Protein AF-A0A9P4GW65-F1 (afdb_monomer)

InterPro domains:
  IPR001645 Folylpolyglutamate synthetase [PTHR11136] (1-145)
  IPR036565 Mur-like, catalytic domain superfamily [G3DSA:3.40.1190.10] (1-114)
  IPR036565 Mur-like, catalytic domain superfamily [SSF53623] (1-125)

Radius of gyration: 17.8 Å; Cα contacts (8 Å, |Δi|>4): 155; chains: 1; bounding box: 35×42×44 Å

Secondary structure (DSSP, 8-state):
---HHHH-SSHHHHHHHHGGG-BTTB-EEEE---HHHHHHHHHHHHHTT--EEEE---TTS-TT-GGG-SHHHHHHHHHHHHHHHHHHHHHS-TTPPP--HHHHHHHHHH---TTSSEEEEETTEEEEE----SHHHHHHHHHHH-

Foldseek 3Di:
DPPCVPQNDDLLSVLLVVLVPAAAPDEAEDADDPPSSVVSNQVSCVVRNYYYDHWDQDPLADPDAPCCPPVVSSRVLRRVLVNVQVVCVVPPDPPDDGQDSVNNHVCSVPDDDPQPQDWDDDPPDTDGGHPQDDPVSVVRSVVSVD

Mean predicted aligned error: 5.02 Å

pLDDT: mean 91.15, std 8.78, range [55.97, 98.19]

Organism: NCBI:txid210430

Sequence (146 aa):
MDHVKQLGPIIENIAWHKAGIFKEGARAFSSIQEDSAAEVLRARASEKRTSVQFVENDPSLPLNSSQLKPDVQRMNCSVALAAARHFLEKEAPEDDTPLSISDISQAIDRFSWPGRFQLIEEGSFSWFLDGAHNDMSIVKAAEWFI

Nearest PDB structures (foldseek):
  2gc6-assembly1_A  TM=7.564E-01  e=2.789E-05  Lacticaseibacillus casei
  1jbv-assembly1_A  TM=7.449E-01  e=3.151E-05  Lacticaseibacillus casei
  4u1t-assembly2_G  TM=7.521E-01  e=3.304E-01  Micromonospora echinospora
  4q31-assembly1_B  TM=7.526E-01  e=4.216E-01  Micromonospora echinospora
  4u1t-assembly2_F  TM=4.957E-01  e=3.732E-01  Micromonospora echinospora

Structure (mmCIF, N/CA/C/O backbone):
data_AF-A0A9P4GW65-F1
#
_entry.id   AF-A0A9P4GW65-F1
#
loop_
_atom_site.group_PDB
_atom_site.id
_atom_site.type_symbol
_atom_site.label_atom_id
_atom_site.label_alt_id
_atom_site.label_comp_id
_atom_site.label_asym_id
_atom_site.label_entity_id
_atom_site.label_seq_id
_atom_site.pdbx_PDB_ins_code
_atom_site.Cartn_x
_atom_site.Cartn_y
_atom_site.Cartn_z
_atom_site.occupancy
_atom_site.B_iso_or_equiv
_atom_site.auth_seq_id
_atom_site.auth_comp_id
_atom_site.auth_asym_id
_atom_site.auth_atom_id
_atom_site.pdbx_PDB_model_num
ATOM 1 N N . MET A 1 1 ? 3.519 14.007 -8.432 1.00 55.97 1 MET A N 1
ATOM 2 C CA . MET A 1 1 ? 2.251 14.295 -7.711 1.00 55.97 1 MET A CA 1
ATOM 3 C C . MET A 1 1 ? 1.101 13.977 -8.659 1.00 55.97 1 MET A C 1
ATOM 5 O O . MET A 1 1 ? 1.199 14.366 -9.814 1.00 55.97 1 MET A O 1
ATOM 9 N N . ASP A 1 2 ? 0.074 13.237 -8.239 1.00 56.97 2 ASP A N 1
ATOM 10 C CA . ASP A 1 2 ? -1.003 12.797 -9.144 1.00 56.97 2 ASP A CA 1
ATOM 11 C C . ASP A 1 2 ? -2.295 13.599 -8.927 1.00 56.97 2 ASP A C 1
ATOM 13 O O . ASP A 1 2 ? -2.592 14.005 -7.804 1.00 56.97 2 ASP A O 1
ATOM 17 N N . HIS A 1 3 ? -3.069 13.823 -9.988 1.00 60.75 3 HIS A N 1
ATOM 18 C CA . HIS A 1 3 ? -4.382 14.487 -9.945 1.00 60.75 3 HIS A CA 1
ATOM 19 C C . HIS A 1 3 ? -4.428 15.904 -9.327 1.00 60.75 3 HIS A C 1
ATOM 21 O O . HIS A 1 3 ? -5.442 16.299 -8.746 1.00 60.75 3 HIS A O 1
ATOM 27 N N . VAL A 1 4 ? -3.388 16.723 -9.527 1.00 61.06 4 VAL A N 1
ATOM 28 C CA . VAL A 1 4 ? -3.302 18.125 -9.044 1.00 61.06 4 VAL A CA 1
ATOM 29 C C . VAL A 1 4 ? -4.544 18.965 -9.388 1.00 61.06 4 VAL A C 1
ATOM 31 O O . VAL A 1 4 ? -5.010 19.764 -8.579 1.00 61.06 4 VAL A O 1
ATOM 34 N N . LYS A 1 5 ? -5.133 18.754 -10.574 1.00 58.81 5 LYS A N 1
ATOM 35 C CA . LYS A 1 5 ? -6.332 19.484 -11.030 1.00 58.81 5 LYS A CA 1
ATOM 36 C C . LYS A 1 5 ? -7.608 19.152 -10.241 1.00 58.81 5 LYS A C 1
ATOM 38 O O . LYS A 1 5 ? -8.545 19.938 -10.286 1.00 58.81 5 LYS A O 1
ATOM 43 N N . GLN A 1 6 ? -7.665 18.002 -9.569 1.00 58.84 6 GLN A N 1
ATOM 44 C CA . GLN A 1 6 ? -8.853 17.520 -8.850 1.00 58.84 6 GLN A CA 1
ATOM 45 C C . GLN A 1 6 ? -8.670 17.528 -7.329 1.00 58.84 6 GLN A C 1
ATOM 47 O O . GLN A 1 6 ? -9.642 17.717 -6.607 1.00 58.84 6 GLN A O 1
ATOM 52 N N . LEU A 1 7 ? -7.441 17.317 -6.851 1.00 62.16 7 LEU A N 1
ATOM 53 C CA . LEU A 1 7 ? -7.132 17.130 -5.431 1.00 62.16 7 LEU A CA 1
ATOM 54 C C . LEU A 1 7 ? -6.362 18.306 -4.814 1.00 62.16 7 LEU A C 1
ATOM 56 O O . LEU A 1 7 ? -6.092 18.292 -3.619 1.00 62.16 7 LEU A O 1
ATOM 60 N N . GLY A 1 8 ? -6.034 19.325 -5.611 1.00 61.91 8 GLY A N 1
ATOM 61 C CA . GLY A 1 8 ? -5.285 20.501 -5.181 1.00 61.91 8 GLY A CA 1
ATOM 62 C C . GLY A 1 8 ? -3.762 20.344 -5.315 1.00 61.91 8 GLY A C 1
ATOM 63 O O . GLY A 1 8 ? -3.261 19.250 -5.569 1.00 61.91 8 GLY A O 1
ATOM 64 N N . PRO A 1 9 ? -3.012 21.453 -5.179 1.00 72.69 9 PRO A N 1
ATOM 65 C CA . PRO A 1 9 ? -1.586 21.500 -5.509 1.00 72.69 9 PRO A CA 1
ATOM 66 C C . PRO A 1 9 ? -0.644 21.070 -4.382 1.00 72.69 9 PRO A C 1
ATOM 68 O O . PRO A 1 9 ? 0.556 20.982 -4.618 1.00 72.69 9 PRO A O 1
ATOM 71 N N . ILE A 1 10 ? -1.157 20.843 -3.172 1.00 82.25 10 ILE A N 1
ATOM 72 C CA . ILE A 1 10 ? -0.349 20.520 -1.991 1.00 82.25 10 ILE A CA 1
ATOM 73 C C . ILE A 1 10 ? -0.793 19.188 -1.386 1.00 82.25 10 ILE A C 1
ATOM 75 O O . ILE A 1 10 ? -1.958 18.791 -1.513 1.00 82.25 10 ILE A O 1
ATOM 79 N N . ILE A 1 11 ? 0.147 18.483 -0.756 1.00 83.31 11 ILE A N 1
ATOM 80 C CA . ILE A 1 11 ? -0.045 17.115 -0.262 1.00 83.31 11 ILE A CA 1
ATOM 81 C C . ILE A 1 11 ? -1.164 17.031 0.786 1.00 83.31 11 ILE A C 1
ATOM 83 O O . ILE A 1 11 ? -1.899 16.047 0.837 1.00 83.31 11 ILE A O 1
ATOM 87 N N . GLU A 1 12 ? -1.371 18.105 1.541 1.00 88.50 12 GLU A N 1
ATOM 88 C CA . GLU A 1 12 ? -2.413 18.266 2.548 1.00 88.50 12 GLU A CA 1
ATOM 89 C C . GLU A 1 12 ? -3.810 18.200 1.924 1.00 88.50 12 GLU A C 1
ATOM 91 O O . GLU A 1 12 ? -4.687 17.508 2.443 1.00 88.50 12 GLU A O 1
ATOM 96 N N . ASN A 1 13 ? -4.019 18.851 0.774 1.00 86.94 13 ASN A N 1
ATOM 97 C CA . ASN A 1 13 ? -5.309 18.816 0.078 1.00 86.94 13 ASN A CA 1
ATOM 98 C C . ASN A 1 13 ? -5.599 17.404 -0.446 1.00 86.94 13 ASN A C 1
ATOM 100 O O . ASN A 1 13 ? -6.705 16.880 -0.283 1.00 86.94 13 ASN A O 1
ATOM 104 N N . ILE A 1 14 ? -4.577 16.750 -1.006 1.00 86.62 14 ILE A N 1
ATOM 105 C CA . ILE A 1 14 ? -4.667 15.370 -1.489 1.00 86.62 14 ILE A CA 1
ATOM 106 C C . ILE A 1 14 ? -5.019 14.428 -0.332 1.00 86.62 14 ILE A C 1
ATOM 108 O O . ILE A 1 14 ? -5.948 13.623 -0.454 1.00 86.62 14 ILE A O 1
ATOM 112 N N . ALA A 1 15 ? -4.317 14.544 0.798 1.00 91.69 15 ALA A N 1
ATOM 113 C CA . ALA A 1 15 ? -4.567 13.756 1.999 1.00 91.69 15 ALA A CA 1
ATOM 114 C C . ALA A 1 15 ? -5.988 13.986 2.534 1.00 91.69 15 ALA A C 1
ATOM 116 O O . ALA A 1 15 ? -6.695 13.024 2.835 1.00 91.69 15 ALA A O 1
ATOM 117 N N . TRP A 1 16 ? -6.450 15.239 2.574 1.00 93.75 16 TRP A N 1
ATOM 118 C CA . TRP A 1 16 ? -7.787 15.595 3.052 1.00 93.75 16 TRP A CA 1
ATOM 119 C C . TRP A 1 16 ? -8.899 14.966 2.204 1.00 93.75 16 TRP A C 1
ATOM 121 O O . TRP A 1 16 ? -9.869 14.423 2.752 1.00 93.75 16 TRP A O 1
ATOM 131 N N . HIS A 1 17 ? -8.749 15.007 0.874 1.00 92.31 17 HIS A N 1
ATOM 132 C CA . HIS A 1 17 ? -9.695 14.399 -0.061 1.00 92.31 17 HIS A CA 1
ATOM 133 C C . HIS A 1 17 ? -9.692 12.871 0.047 1.00 92.31 17 HIS A C 1
ATOM 135 O O . HIS A 1 17 ? -10.763 12.268 0.129 1.00 92.31 17 HIS A O 1
ATOM 141 N N . LYS A 1 18 ? -8.512 12.238 0.110 1.00 92.56 18 LYS A N 1
ATOM 142 C CA . LYS A 1 18 ? -8.391 10.777 0.263 1.00 92.56 18 LYS A CA 1
ATOM 143 C C . LYS A 1 18 ? -8.964 10.290 1.595 1.00 92.56 18 LYS A C 1
ATOM 145 O O . LYS A 1 18 ? -9.679 9.293 1.615 1.00 92.56 18 LYS A O 1
ATOM 150 N N . ALA A 1 19 ? -8.756 11.036 2.680 1.00 95.31 19 ALA A N 1
ATOM 151 C CA . ALA A 1 19 ? -9.355 10.756 3.985 1.00 95.31 19 ALA A CA 1
ATOM 152 C C . ALA A 1 19 ? -10.888 10.893 4.007 1.00 95.31 19 ALA A C 1
ATOM 154 O O . ALA A 1 19 ? -11.526 10.522 4.989 1.00 95.31 19 ALA A O 1
ATOM 155 N N . GLY A 1 20 ? -11.514 11.390 2.933 1.00 93.75 20 GLY A N 1
ATOM 156 C CA . GLY A 1 20 ? -12.970 11.440 2.800 1.00 93.75 20 GLY A CA 1
ATOM 157 C C . GLY A 1 20 ? -13.653 10.067 2.870 1.00 93.75 20 GLY A C 1
ATOM 158 O O . GLY A 1 20 ? -14.845 9.999 3.169 1.00 93.75 20 GLY A O 1
ATOM 159 N N . ILE A 1 21 ? -12.912 8.974 2.644 1.00 96.38 21 ILE A N 1
ATOM 160 C CA . ILE A 1 21 ? -13.435 7.608 2.789 1.00 96.38 21 ILE A CA 1
ATOM 161 C C . ILE A 1 21 ? -13.536 7.150 4.249 1.00 96.38 21 ILE A C 1
ATOM 163 O O . ILE A 1 21 ? -14.166 6.127 4.495 1.00 96.38 21 ILE A O 1
ATOM 167 N N . PHE A 1 22 ? -12.947 7.870 5.211 1.00 97.50 22 PHE A N 1
ATOM 168 C CA . PHE A 1 22 ? -12.991 7.488 6.624 1.00 97.50 22 PHE A CA 1
ATOM 169 C C . PHE A 1 22 ? -14.434 7.487 7.142 1.00 97.50 22 PHE A C 1
ATOM 171 O O . PHE A 1 22 ? -15.206 8.415 6.875 1.00 97.50 22 PHE A O 1
ATOM 178 N N . LYS A 1 23 ? -14.797 6.435 7.883 1.00 95.62 23 LYS A N 1
ATOM 179 C CA . LYS A 1 23 ? -16.145 6.220 8.421 1.00 95.62 23 LYS A CA 1
ATOM 180 C C . LYS A 1 23 ? -16.099 6.009 9.928 1.00 95.62 23 LYS A C 1
ATOM 182 O O . LYS A 1 23 ? -15.163 5.403 10.446 1.00 95.62 23 LYS A O 1
ATOM 187 N N . GLU A 1 24 ? -17.139 6.487 10.600 1.00 95.94 24 GLU A N 1
ATOM 188 C CA . GLU A 1 24 ? -17.357 6.242 12.026 1.00 95.94 24 GLU A CA 1
ATOM 189 C C . GLU A 1 24 ? -17.407 4.732 12.294 1.00 95.94 24 GLU A C 1
ATOM 191 O O . GLU A 1 24 ? -18.016 3.976 11.535 1.00 95.94 24 GLU A O 1
ATOM 196 N N . GLY A 1 25 ? -16.709 4.287 13.341 1.00 88.25 25 GLY A N 1
ATOM 197 C CA . GLY A 1 25 ? -16.641 2.872 13.725 1.00 88.25 25 GLY A CA 1
ATOM 198 C C . GLY A 1 25 ? -15.791 1.966 12.820 1.00 88.25 25 GLY A C 1
ATOM 199 O O . GLY A 1 25 ? -15.715 0.768 13.086 1.00 88.25 25 GLY A O 1
ATOM 200 N N . ALA A 1 26 ? -15.133 2.497 11.781 1.00 93.50 26 ALA A N 1
ATOM 201 C CA . ALA A 1 26 ? -14.253 1.730 10.897 1.00 93.50 26 ALA A CA 1
ATOM 202 C C . ALA A 1 26 ? -12.819 2.268 10.943 1.00 93.50 26 ALA A C 1
ATOM 204 O O . ALA A 1 26 ? -12.560 3.387 10.491 1.00 93.50 26 ALA A O 1
ATOM 205 N N . ARG A 1 27 ? -11.882 1.471 11.472 1.00 95.81 27 ARG A N 1
ATOM 206 C CA . ARG A 1 27 ? -10.460 1.835 11.553 1.00 95.81 27 ARG A CA 1
ATOM 207 C C . ARG A 1 27 ? -9.866 2.015 10.154 1.00 95.81 27 ARG A C 1
ATOM 209 O 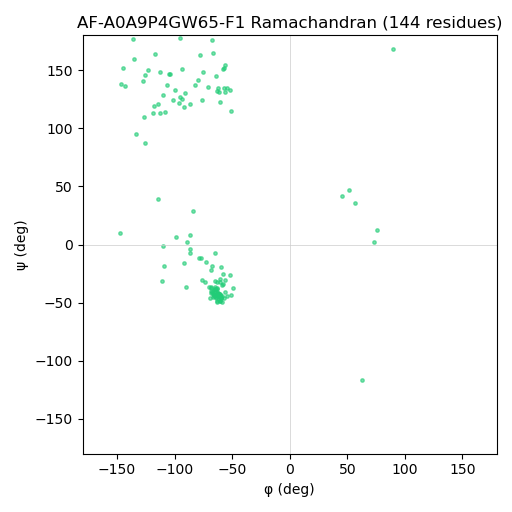O . ARG A 1 27 ? -10.038 1.165 9.284 1.00 95.81 27 ARG A O 1
ATOM 216 N N . ALA A 1 28 ? -9.143 3.113 9.957 1.00 97.69 28 ALA A N 1
ATOM 217 C CA . ALA A 1 28 ? -8.395 3.386 8.737 1.00 97.69 28 ALA A CA 1
ATOM 218 C C . ALA A 1 28 ? -6.937 2.918 8.855 1.00 97.69 28 ALA A C 1
ATOM 220 O O . ALA A 1 28 ? -6.348 2.957 9.937 1.00 97.69 28 ALA A O 1
ATOM 221 N N . PHE A 1 29 ? -6.341 2.548 7.722 1.00 98.12 29 PHE A N 1
ATOM 222 C CA . PHE A 1 29 ? -4.941 2.140 7.612 1.00 98.12 29 PHE A CA 1
ATOM 223 C C . PHE A 1 29 ? -4.252 2.947 6.515 1.00 98.12 29 PHE A C 1
ATOM 225 O O . PHE A 1 29 ? -4.843 3.218 5.470 1.00 98.12 29 PHE A O 1
ATOM 232 N N . SER A 1 30 ? -3.005 3.333 6.756 1.00 97.75 30 SER A N 1
ATOM 233 C CA . SER A 1 30 ? -2.157 4.046 5.801 1.00 97.75 30 SER A CA 1
ATOM 234 C C . SER A 1 30 ? -0.715 3.588 5.971 1.00 97.75 30 SER A C 1
ATOM 236 O O . SER A 1 30 ? -0.315 3.252 7.081 1.00 97.75 30 SER A O 1
ATOM 238 N N . SER A 1 31 ? 0.096 3.632 4.915 1.00 96.19 31 SER A N 1
ATOM 239 C CA . SER A 1 31 ? 1.554 3.617 5.081 1.00 96.19 31 SER A CA 1
ATOM 240 C C . SER A 1 31 ? 2.022 4.908 5.761 1.00 96.19 31 SER A C 1
ATOM 242 O O . SER A 1 31 ? 1.267 5.890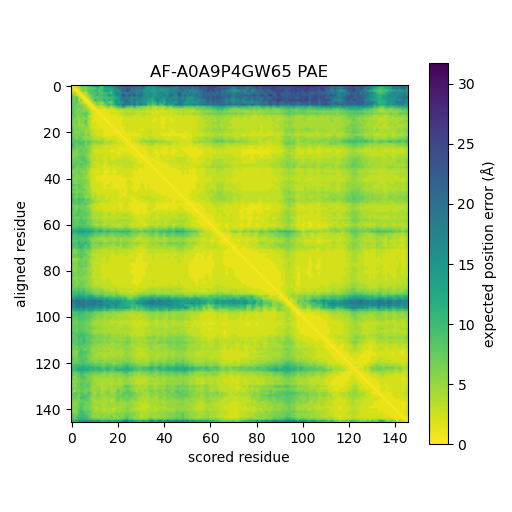 5.809 1.00 96.19 31 SER A O 1
ATOM 244 N N . ILE A 1 32 ? 3.262 4.926 6.258 1.00 95.12 32 ILE A N 1
ATOM 245 C CA . ILE A 1 32 ? 3.908 6.147 6.765 1.00 95.12 32 ILE A CA 1
ATOM 246 C C . ILE A 1 32 ? 3.819 7.255 5.703 1.00 95.12 32 ILE A C 1
ATOM 248 O O . ILE A 1 32 ? 4.081 7.020 4.523 1.00 95.12 32 ILE A O 1
ATOM 252 N N . GLN A 1 33 ? 3.410 8.446 6.136 1.00 93.38 33 GLN A N 1
ATOM 253 C CA . GLN A 1 33 ? 3.293 9.644 5.306 1.00 93.38 33 GLN A CA 1
ATOM 254 C C . GLN A 1 33 ? 4.253 10.720 5.815 1.00 93.38 33 GLN A C 1
ATOM 256 O O . GLN A 1 33 ? 4.707 10.653 6.956 1.00 93.38 33 GLN A O 1
ATOM 261 N N . GLU A 1 34 ? 4.502 11.734 4.991 1.00 92.69 34 GLU A N 1
ATOM 262 C CA . GLU A 1 34 ? 5.114 12.984 5.449 1.00 92.69 34 GLU A CA 1
ATOM 263 C C . GLU A 1 34 ? 4.264 13.633 6.552 1.00 92.69 34 GLU A C 1
ATOM 265 O O . GLU A 1 34 ? 3.039 13.465 6.580 1.00 92.69 34 GLU A O 1
ATOM 270 N N . ASP A 1 35 ? 4.907 14.388 7.447 1.00 94.31 35 ASP A N 1
ATOM 271 C CA . ASP A 1 35 ? 4.273 14.914 8.661 1.00 94.31 35 ASP A CA 1
ATOM 272 C C . ASP A 1 35 ? 2.996 15.708 8.368 1.00 94.31 35 ASP A C 1
ATOM 274 O O . ASP A 1 35 ? 1.965 15.463 8.998 1.00 94.31 35 ASP A O 1
ATOM 278 N N . SER A 1 36 ? 3.012 16.579 7.354 1.00 93.69 36 SER A N 1
ATOM 279 C CA . SER A 1 36 ? 1.846 17.405 7.026 1.00 93.69 36 SER A CA 1
ATOM 280 C C . SER A 1 36 ? 0.654 16.578 6.531 1.00 93.69 36 SER A C 1
ATOM 282 O O . SER A 1 36 ? -0.488 16.805 6.938 1.00 93.69 36 SER A O 1
ATOM 284 N N . ALA A 1 37 ? 0.896 15.546 5.721 1.00 94.62 37 ALA A N 1
ATOM 285 C CA . ALA A 1 37 ? -0.140 14.611 5.300 1.00 94.62 37 ALA A CA 1
ATOM 286 C C . ALA A 1 37 ? -0.634 13.752 6.476 1.00 94.62 37 ALA A C 1
ATOM 288 O O . ALA A 1 37 ? -1.841 13.551 6.633 1.00 94.62 37 ALA A O 1
ATOM 289 N N . ALA A 1 38 ? 0.274 13.272 7.329 1.00 96.81 38 ALA A N 1
ATOM 290 C CA . ALA A 1 38 ? -0.063 12.467 8.498 1.00 96.81 38 ALA A CA 1
ATOM 291 C C . ALA A 1 38 ? -0.940 13.241 9.496 1.00 96.81 38 ALA A C 1
ATOM 293 O O . ALA A 1 38 ? -1.913 12.691 10.015 1.00 96.81 38 ALA A O 1
ATOM 294 N N . GLU A 1 39 ? -0.640 14.518 9.742 1.00 97.12 39 GLU A N 1
ATOM 295 C CA . GLU A 1 39 ? -1.459 15.412 10.567 1.00 97.12 39 GLU A CA 1
ATOM 296 C C . GLU A 1 39 ? -2.875 15.567 10.011 1.00 97.12 39 GLU A C 1
ATOM 298 O O . GLU A 1 39 ? -3.847 15.407 10.756 1.00 97.12 39 GLU A O 1
ATOM 303 N N . VAL A 1 40 ? -3.010 15.776 8.698 1.00 97.38 40 VAL A N 1
ATOM 304 C CA . VAL A 1 40 ? -4.320 15.842 8.038 1.00 97.38 40 VAL A CA 1
ATOM 305 C C . VAL A 1 40 ? -5.094 14.537 8.218 1.00 97.38 40 VAL A C 1
ATOM 307 O O . VAL A 1 40 ? -6.268 14.570 8.592 1.00 97.38 40 VAL A O 1
ATOM 310 N N . LEU A 1 41 ? -4.462 13.378 8.009 1.00 97.94 41 LEU A N 1
ATOM 311 C CA . LEU A 1 41 ? -5.121 12.082 8.201 1.00 97.94 41 LEU A CA 1
ATOM 312 C C . LEU A 1 41 ? -5.578 11.886 9.656 1.00 97.94 41 LEU A C 1
ATOM 314 O O . LEU A 1 41 ? -6.706 11.445 9.884 1.00 97.94 41 LEU A O 1
ATOM 318 N N . ARG A 1 42 ? -4.756 12.255 10.649 1.00 98.00 42 ARG A N 1
ATOM 319 C CA . ARG A 1 42 ? -5.127 12.175 12.075 1.00 98.00 42 ARG A CA 1
ATOM 320 C C . ARG A 1 42 ? -6.297 13.097 12.412 1.00 98.00 42 ARG A C 1
ATOM 322 O O . ARG A 1 42 ? -7.249 12.660 13.061 1.00 98.00 42 ARG A O 1
ATOM 329 N N . ALA A 1 43 ? -6.264 14.342 11.939 1.00 97.62 43 ALA A N 1
ATOM 330 C CA . ALA A 1 43 ? -7.346 15.300 12.143 1.00 97.62 43 ALA A CA 1
ATOM 331 C C . ALA A 1 43 ? -8.663 14.794 11.534 1.00 97.62 43 ALA A C 1
ATOM 333 O O . ALA A 1 43 ? -9.713 14.853 12.174 1.00 97.62 43 ALA A O 1
ATOM 334 N N . ARG A 1 44 ? -8.603 14.215 10.328 1.00 97.00 44 ARG A N 1
ATOM 335 C CA . ARG A 1 44 ? -9.775 13.650 9.643 1.00 97.00 44 ARG A CA 1
ATOM 336 C C . ARG A 1 44 ? -10.312 12.401 10.326 1.00 97.00 44 ARG A C 1
ATOM 338 O O . ARG A 1 44 ? -11.526 12.247 10.412 1.00 97.00 44 ARG A O 1
ATOM 345 N N . ALA A 1 45 ? -9.443 11.539 10.849 1.00 97.44 45 ALA A N 1
ATOM 346 C CA . ALA A 1 45 ? -9.867 10.394 11.648 1.00 97.44 45 ALA A CA 1
ATOM 347 C C . ALA A 1 45 ? -10.643 10.854 12.895 1.00 97.44 45 ALA A C 1
ATOM 349 O O . ALA A 1 45 ? -11.751 10.375 13.132 1.00 97.44 45 ALA A O 1
ATOM 350 N N . SER A 1 46 ? -10.126 11.862 13.609 1.00 96.69 46 SER A N 1
ATOM 351 C CA . SER A 1 46 ? -10.796 12.465 14.770 1.00 96.69 46 SER A CA 1
ATOM 352 C C . SER A 1 46 ? -12.160 13.073 14.413 1.00 96.69 46 SER A C 1
ATOM 354 O O . SER A 1 46 ? -13.166 12.748 15.042 1.00 96.69 46 SER A O 1
ATOM 356 N N . GLU A 1 47 ? -12.234 13.874 13.340 1.00 96.69 47 GLU A N 1
ATOM 357 C CA . GLU A 1 47 ? -13.492 14.455 12.838 1.00 96.69 47 GLU A CA 1
ATOM 358 C C . GLU A 1 47 ? -14.542 13.376 12.527 1.00 96.69 47 GLU A C 1
ATOM 360 O O . GLU A 1 47 ? -15.724 13.540 12.828 1.00 96.69 47 GLU A O 1
ATOM 365 N N . LYS A 1 48 ? -14.113 12.254 11.937 1.00 96.19 48 LYS A N 1
ATOM 366 C CA . LYS A 1 48 ? -14.978 11.123 11.576 1.00 96.19 48 LYS A CA 1
ATOM 367 C C . LYS A 1 48 ? -15.181 10.116 12.709 1.00 96.19 48 LYS A C 1
ATOM 369 O O . LYS A 1 48 ? -15.777 9.072 12.456 1.00 96.19 48 LYS A O 1
ATOM 374 N N . ARG A 1 49 ? -14.718 10.413 13.931 1.00 96.69 49 ARG A N 1
ATOM 375 C CA . ARG A 1 49 ? -14.812 9.529 15.109 1.00 96.69 49 ARG A CA 1
ATOM 376 C C . ARG A 1 49 ? -14.290 8.121 14.820 1.00 96.69 49 ARG A C 1
ATOM 378 O O . ARG A 1 49 ? -14.920 7.111 15.127 1.00 96.69 49 ARG A O 1
ATOM 385 N N . THR A 1 50 ? -13.127 8.072 14.189 1.00 96.44 50 THR A N 1
ATOM 386 C CA . THR A 1 50 ? -12.383 6.844 13.934 1.00 96.44 50 THR A CA 1
ATOM 387 C C . THR A 1 50 ? -10.902 7.048 14.240 1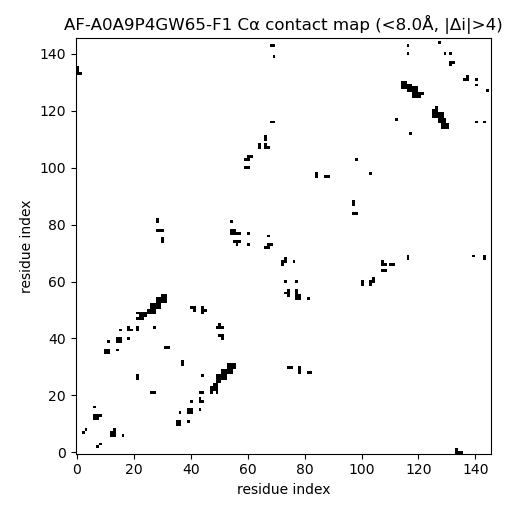.00 96.44 50 THR A C 1
ATOM 389 O O . THR A 1 50 ? -10.461 8.138 14.603 1.00 96.44 50 THR A O 1
ATOM 392 N N . SER A 1 51 ? -10.115 5.988 14.110 1.00 96.19 51 SER A N 1
ATOM 393 C CA . SER A 1 51 ? -8.664 6.022 14.225 1.00 96.19 51 SER A CA 1
ATOM 394 C C . SER A 1 51 ? -8.015 5.719 12.881 1.00 96.19 51 SER A C 1
ATOM 396 O O . SER A 1 51 ? -8.524 4.914 12.102 1.00 96.19 51 SER A O 1
ATOM 398 N N . VAL A 1 52 ? -6.846 6.309 12.648 1.00 98.00 52 VAL A N 1
ATOM 399 C CA . VAL A 1 52 ? -5.945 5.918 11.563 1.00 98.00 52 VAL A CA 1
ATOM 400 C C . VAL A 1 52 ? -4.709 5.259 12.163 1.00 98.00 52 VAL A C 1
ATOM 402 O O . VAL A 1 52 ? -4.091 5.807 13.075 1.00 98.00 52 VAL A O 1
ATOM 405 N N . GLN A 1 53 ? -4.368 4.074 11.669 1.00 98.00 53 GLN A N 1
ATOM 406 C CA . GLN A 1 53 ? -3.130 3.382 11.993 1.00 98.00 53 GLN A CA 1
ATOM 407 C C . GLN A 1 53 ? -2.136 3.574 10.848 1.00 98.00 53 GLN A C 1
ATOM 409 O O . GLN A 1 53 ? -2.429 3.237 9.699 1.00 98.00 53 GLN A O 1
ATOM 414 N N . PHE A 1 54 ? -0.960 4.103 11.176 1.00 98.19 54 PHE A N 1
ATOM 415 C CA . PHE A 1 54 ? 0.170 4.150 10.256 1.00 98.19 54 PHE A CA 1
ATOM 416 C C . PHE A 1 54 ? 0.940 2.838 10.365 1.00 98.19 54 PHE A C 1
ATOM 418 O O . PHE A 1 54 ? 1.353 2.446 11.454 1.00 98.19 54 PHE A O 1
ATOM 425 N N . VAL A 1 55 ? 1.050 2.137 9.246 1.00 98.00 55 VAL A N 1
ATOM 426 C CA . VAL A 1 55 ? 1.593 0.785 9.150 1.00 98.00 55 VAL A CA 1
ATOM 427 C C . VAL A 1 55 ? 3.040 0.861 8.675 1.00 98.00 55 VAL A C 1
ATOM 429 O O . VAL A 1 55 ? 3.351 1.578 7.720 1.00 98.00 55 VAL A O 1
ATOM 432 N N . GLU A 1 56 ? 3.908 0.118 9.355 1.00 96.75 56 GLU A N 1
ATOM 433 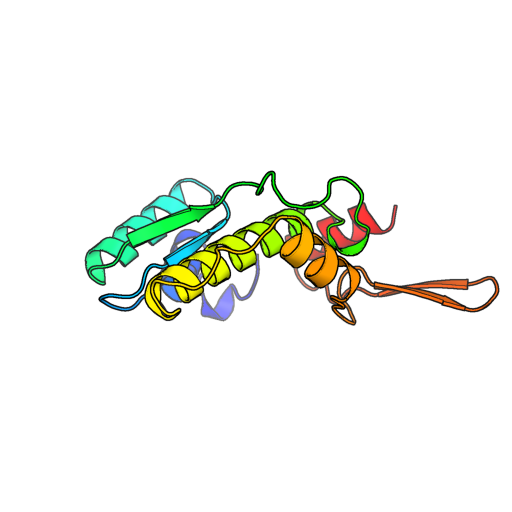C CA . GLU A 1 56 ? 5.297 -0.106 8.956 1.00 96.75 56 GLU A CA 1
ATOM 434 C C . GLU A 1 56 ? 5.435 -1.413 8.165 1.00 96.75 56 GLU A C 1
ATOM 436 O O . GLU A 1 56 ? 4.466 -2.152 7.984 1.00 96.75 56 GLU A O 1
ATOM 441 N N . ASN A 1 57 ? 6.647 -1.721 7.701 1.00 95.69 57 ASN A N 1
ATOM 442 C CA . ASN A 1 57 ? 6.914 -2.998 7.047 1.00 95.69 57 ASN A CA 1
ATOM 443 C C . ASN A 1 57 ? 6.628 -4.163 7.997 1.00 95.69 57 ASN A C 1
ATOM 445 O O . ASN A 1 57 ? 7.230 -4.272 9.066 1.00 95.69 57 ASN A O 1
ATOM 449 N N . ASP A 1 58 ? 5.736 -5.055 7.577 1.00 96.00 58 ASP A N 1
ATOM 450 C CA . ASP A 1 58 ? 5.344 -6.190 8.396 1.00 96.00 58 ASP A CA 1
ATOM 451 C C . ASP A 1 58 ? 6.440 -7.279 8.382 1.00 96.00 58 ASP A C 1
ATOM 453 O O . ASP A 1 58 ? 6.826 -7.756 7.306 1.00 96.00 58 ASP A O 1
ATOM 457 N N . PRO A 1 59 ? 6.952 -7.700 9.556 1.00 94.50 59 PRO A N 1
ATOM 458 C CA . PRO A 1 59 ? 8.058 -8.650 9.649 1.00 94.50 59 PRO A CA 1
ATOM 459 C C . PRO A 1 59 ? 7.666 -10.089 9.287 1.00 94.50 59 PRO A C 1
ATOM 461 O O . PRO A 1 59 ? 8.545 -10.918 9.066 1.00 94.50 59 PRO A O 1
ATOM 464 N N . SER A 1 60 ? 6.369 -10.407 9.228 1.00 95.12 60 SER A N 1
ATOM 465 C CA . SER A 1 60 ? 5.884 -11.729 8.812 1.00 95.12 60 SER A CA 1
ATOM 466 C C . SER A 1 60 ? 5.906 -11.927 7.294 1.00 95.12 60 SER A C 1
ATOM 468 O O . SER A 1 60 ? 5.756 -13.054 6.823 1.00 95.12 60 SER A O 1
ATOM 470 N N . LEU A 1 61 ? 6.121 -10.857 6.519 1.00 95.50 61 LEU A N 1
ATOM 471 C CA . LEU A 1 61 ? 6.244 -10.948 5.070 1.00 95.50 61 LEU A CA 1
ATOM 472 C C . LEU A 1 61 ? 7.564 -11.631 4.670 1.00 95.50 61 LEU A C 1
ATOM 474 O O . LEU A 1 61 ? 8.629 -11.238 5.158 1.00 95.50 61 LEU A O 1
ATOM 478 N N . PRO A 1 62 ? 7.547 -12.573 3.708 1.00 93.81 62 PRO A N 1
ATOM 479 C CA . PRO A 1 62 ? 8.742 -13.266 3.247 1.00 93.81 62 PRO A CA 1
ATOM 480 C C . PRO A 1 62 ? 9.803 -12.271 2.764 1.00 93.81 62 PRO A C 1
ATOM 482 O O . PRO A 1 62 ? 9.528 -11.356 1.985 1.00 93.81 62 PRO A O 1
ATOM 485 N N . LEU A 1 63 ? 11.044 -12.438 3.224 1.00 88.81 63 LEU A N 1
ATOM 486 C CA . LEU A 1 63 ? 12.142 -11.515 2.905 1.00 88.81 63 LEU A CA 1
ATOM 487 C C . LEU A 1 63 ? 12.492 -11.522 1.408 1.00 88.81 63 LEU A C 1
ATOM 489 O O . LEU A 1 63 ? 12.738 -10.469 0.826 1.00 88.81 63 LEU A O 1
ATOM 493 N N . ASN A 1 64 ? 12.445 -12.698 0.777 1.00 86.75 64 ASN A N 1
ATOM 494 C CA . ASN A 1 64 ? 12.966 -12.932 -0.573 1.00 86.75 64 ASN A CA 1
ATOM 495 C C . ASN A 1 64 ? 11.876 -13.277 -1.603 1.00 86.75 64 ASN A C 1
ATOM 497 O O . ASN A 1 64 ? 12.094 -14.127 -2.460 1.00 86.75 64 ASN A O 1
ATOM 501 N N . SER A 1 65 ? 10.708 -12.634 -1.536 1.00 88.94 65 SER A N 1
ATOM 502 C CA . SER A 1 65 ? 9.669 -12.796 -2.563 1.00 88.94 65 SER A CA 1
ATOM 503 C C . SER A 1 65 ? 9.818 -11.751 -3.672 1.00 88.94 65 SER A C 1
ATOM 505 O O . SER A 1 65 ? 9.920 -10.556 -3.387 1.00 88.94 65 SER A O 1
ATOM 507 N N . SER A 1 66 ? 9.803 -12.188 -4.935 1.00 87.88 66 SER A N 1
ATOM 508 C CA . SER A 1 66 ? 9.765 -11.294 -6.103 1.00 87.88 66 SER A CA 1
ATOM 509 C C . SER A 1 66 ? 8.486 -10.455 -6.143 1.00 87.88 66 SER A C 1
ATOM 511 O O . SER A 1 66 ? 8.547 -9.295 -6.534 1.00 87.88 66 SER A O 1
ATOM 513 N N . GLN A 1 67 ? 7.367 -10.989 -5.643 1.00 89.94 67 GLN A N 1
ATOM 514 C CA . GLN A 1 67 ? 6.072 -10.297 -5.606 1.00 89.94 67 GLN A CA 1
ATOM 515 C C . GLN A 1 67 ? 6.046 -9.102 -4.649 1.00 89.94 67 GLN A C 1
ATOM 517 O O . GLN A 1 67 ? 5.176 -8.240 -4.746 1.00 89.94 67 GLN A O 1
ATOM 522 N N . LEU A 1 68 ? 7.001 -9.042 -3.718 1.00 92.00 68 LEU A N 1
ATOM 523 C CA . LEU A 1 68 ? 7.157 -7.941 -2.770 1.00 92.00 68 LEU A CA 1
ATOM 524 C C . LEU A 1 68 ? 8.235 -6.939 -3.192 1.00 92.00 68 LEU A C 1
ATOM 526 O O . LEU A 1 68 ? 8.562 -6.045 -2.410 1.00 92.00 68 LEU A O 1
ATOM 530 N N . LYS A 1 69 ? 8.796 -7.090 -4.396 1.00 89.56 69 LYS A N 1
ATOM 531 C CA . LYS A 1 69 ? 9.751 -6.148 -4.975 1.00 89.56 69 LYS A CA 1
ATOM 532 C C . LYS A 1 69 ? 9.074 -5.287 -6.045 1.00 89.56 69 LYS A C 1
ATOM 534 O O . LYS A 1 69 ? 8.202 -5.783 -6.756 1.00 89.56 69 LYS A O 1
ATOM 539 N N . PRO A 1 70 ? 9.496 -4.021 -6.201 1.00 90.31 70 PRO A N 1
ATOM 540 C CA . PRO A 1 70 ? 10.387 -3.254 -5.314 1.00 90.31 70 PRO A CA 1
ATOM 541 C C . PRO A 1 70 ? 9.738 -2.948 -3.947 1.00 90.31 70 PRO A C 1
ATOM 543 O O . PRO A 1 70 ? 8.566 -3.250 -3.746 1.00 90.31 70 PRO A O 1
ATOM 546 N N . ASP A 1 71 ? 10.470 -2.326 -3.013 1.00 89.94 71 ASP A N 1
ATOM 547 C CA . ASP A 1 71 ? 10.047 -2.114 -1.608 1.00 89.94 71 ASP A CA 1
ATOM 548 C C . ASP A 1 71 ? 8.666 -1.458 -1.433 1.00 89.94 71 ASP A C 1
ATOM 550 O O . ASP A 1 71 ? 7.980 -1.689 -0.434 1.00 89.94 71 ASP A O 1
ATOM 554 N N . VAL A 1 72 ? 8.206 -0.681 -2.417 1.00 91.12 72 VAL A N 1
ATOM 555 C CA . VAL A 1 72 ? 6.840 -0.136 -2.414 1.00 91.12 72 VAL A CA 1
ATOM 556 C C . VAL A 1 72 ? 5.768 -1.234 -2.412 1.00 91.12 72 VAL A C 1
ATOM 558 O O . VAL A 1 72 ? 4.734 -1.054 -1.774 1.00 91.12 72 VAL A O 1
ATOM 561 N N . GLN A 1 73 ? 6.011 -2.392 -3.037 1.00 93.25 73 GLN A N 1
ATOM 562 C CA . GLN A 1 73 ? 5.100 -3.541 -2.985 1.00 93.25 73 GLN A CA 1
ATOM 563 C C . GLN A 1 73 ? 5.083 -4.198 -1.605 1.00 93.25 73 GLN A C 1
ATOM 565 O O . GLN A 1 73 ? 4.014 -4.578 -1.128 1.00 93.25 73 GLN A O 1
ATOM 570 N N . ARG A 1 74 ? 6.226 -4.263 -0.910 1.00 94.81 74 ARG A N 1
ATOM 571 C CA . ARG A 1 74 ? 6.274 -4.716 0.489 1.00 94.81 74 ARG A CA 1
ATOM 572 C C . ARG A 1 74 ? 5.444 -3.813 1.399 1.00 94.81 74 ARG A C 1
ATOM 574 O O . ARG A 1 74 ? 4.670 -4.319 2.212 1.00 94.81 74 ARG A O 1
ATOM 581 N N . MET A 1 75 ? 5.558 -2.496 1.240 1.00 96.00 75 MET A N 1
ATOM 582 C CA . MET A 1 75 ? 4.753 -1.546 2.011 1.00 96.00 75 MET A CA 1
ATOM 583 C C . MET A 1 75 ? 3.257 -1.677 1.680 1.00 96.00 75 MET A C 1
ATOM 585 O O . MET A 1 75 ? 2.433 -1.757 2.590 1.00 96.00 75 MET A O 1
ATOM 589 N N . ASN A 1 76 ? 2.898 -1.788 0.395 1.00 95.50 76 ASN A N 1
ATOM 590 C CA . ASN A 1 76 ? 1.513 -2.027 -0.028 1.00 95.50 76 ASN A CA 1
ATOM 591 C C . ASN A 1 76 ? 0.943 -3.309 0.597 1.00 95.50 76 ASN A C 1
ATOM 593 O O . ASN A 1 76 ? -0.168 -3.304 1.130 1.00 95.50 76 ASN A O 1
ATOM 597 N N . CYS A 1 77 ? 1.717 -4.397 0.573 1.00 96.56 77 CYS A N 1
ATOM 598 C CA . CYS A 1 77 ? 1.332 -5.669 1.171 1.00 96.56 77 CYS A CA 1
ATOM 599 C C . CYS A 1 77 ? 1.194 -5.561 2.697 1.00 96.56 77 CYS A C 1
ATOM 601 O O . CYS A 1 77 ? 0.247 -6.100 3.258 1.00 96.56 77 CYS A O 1
ATOM 603 N N . SER A 1 78 ? 2.066 -4.799 3.364 1.00 97.69 78 SER A N 1
ATOM 604 C CA . SER A 1 78 ? 1.989 -4.569 4.815 1.00 97.69 78 SER A CA 1
ATOM 605 C C . SER A 1 78 ? 0.691 -3.854 5.207 1.00 97.69 78 SER A C 1
ATOM 607 O O . SER A 1 78 ? -0.000 -4.285 6.129 1.00 97.69 78 SER A O 1
ATOM 609 N N . VAL A 1 79 ? 0.298 -2.811 4.464 1.00 98.12 79 VAL A N 1
ATOM 610 C CA . VAL A 1 79 ? -0.984 -2.115 4.678 1.00 98.12 79 VAL A CA 1
ATOM 611 C C . VAL A 1 79 ? -2.170 -3.052 4.423 1.00 98.12 79 VAL A C 1
ATOM 613 O O . VAL A 1 79 ? -3.112 -3.078 5.217 1.00 98.12 79 VAL A O 1
ATOM 616 N N . ALA A 1 80 ? -2.122 -3.846 3.348 1.00 97.12 80 ALA A N 1
ATOM 617 C CA . ALA A 1 80 ? -3.166 -4.819 3.030 1.00 97.12 80 ALA A CA 1
ATOM 618 C C . ALA A 1 80 ? -3.302 -5.895 4.120 1.00 97.12 80 ALA A C 1
ATOM 620 O O . ALA A 1 80 ? -4.416 -6.228 4.520 1.00 97.12 80 ALA A O 1
ATOM 621 N N . LEU A 1 81 ? -2.181 -6.392 4.644 1.00 97.12 81 LEU A N 1
ATOM 622 C CA . LEU A 1 81 ? -2.147 -7.393 5.704 1.00 97.12 81 LEU A CA 1
ATOM 623 C C . LEU A 1 81 ? -2.685 -6.838 7.028 1.00 97.12 81 LEU A C 1
ATOM 625 O O . LEU A 1 81 ? -3.460 -7.519 7.695 1.00 97.12 81 LEU A O 1
ATOM 629 N N . ALA A 1 82 ? -2.344 -5.596 7.385 1.00 97.50 82 ALA A N 1
ATOM 630 C CA . ALA A 1 82 ? -2.905 -4.931 8.560 1.00 97.50 82 ALA A CA 1
ATOM 631 C C . ALA A 1 82 ? -4.435 -4.793 8.463 1.00 97.50 82 ALA A C 1
ATOM 633 O O . ALA A 1 82 ? -5.147 -5.095 9.422 1.00 97.50 82 ALA A O 1
ATOM 634 N N . ALA A 1 83 ? -4.947 -4.406 7.289 1.00 9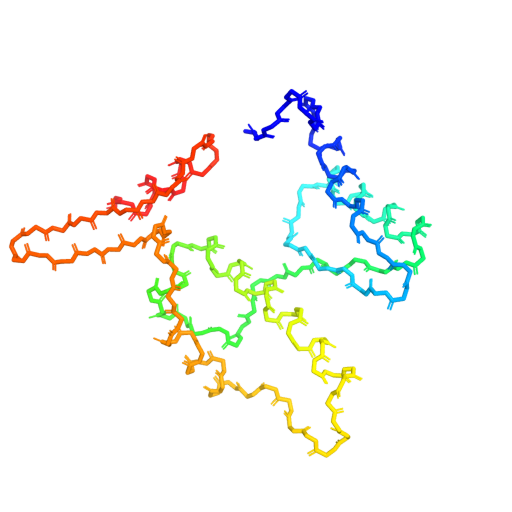6.94 83 ALA A N 1
ATOM 635 C CA . ALA A 1 83 ? -6.384 -4.329 7.042 1.00 96.94 83 ALA A CA 1
ATOM 636 C C . ALA A 1 83 ? -7.060 -5.712 7.093 1.00 96.94 83 ALA A C 1
ATOM 638 O O . ALA A 1 83 ? -8.109 -5.853 7.719 1.00 96.94 83 ALA A O 1
ATOM 639 N N . ALA A 1 84 ? -6.452 -6.736 6.483 1.00 95.94 84 ALA A N 1
ATOM 640 C CA . ALA A 1 84 ? -6.972 -8.103 6.479 1.00 95.94 84 ALA A CA 1
ATOM 641 C C . ALA A 1 84 ? -7.023 -8.707 7.890 1.00 95.94 84 ALA A C 1
ATOM 643 O O . ALA A 1 84 ? -8.046 -9.269 8.272 1.00 95.94 84 ALA A O 1
ATOM 644 N N . ARG A 1 85 ? -5.958 -8.540 8.688 1.00 95.12 85 ARG A N 1
ATOM 645 C CA . ARG A 1 85 ? -5.929 -8.980 10.092 1.00 95.12 85 ARG A CA 1
ATOM 646 C C . ARG A 1 85 ? -7.029 -8.315 10.904 1.00 95.12 85 ARG A C 1
ATOM 648 O O . ARG A 1 85 ? -7.794 -9.013 11.552 1.00 95.12 85 ARG A O 1
ATOM 655 N N . HIS A 1 86 ? -7.160 -6.993 10.805 1.00 94.31 86 HIS A N 1
ATOM 656 C CA . HIS A 1 86 ? -8.191 -6.271 11.545 1.00 94.31 86 HIS A CA 1
ATOM 657 C C . HIS A 1 86 ? -9.613 -6.681 11.146 1.00 94.31 86 HIS A C 1
ATOM 659 O O . HIS A 1 86 ? -10.503 -6.748 11.990 1.00 94.31 86 HIS A O 1
ATOM 665 N N . PHE A 1 87 ? -9.837 -6.954 9.859 1.00 93.81 87 PHE A N 1
ATOM 666 C CA . PHE A 1 87 ? -11.116 -7.468 9.386 1.00 93.81 87 PHE A CA 1
ATOM 667 C C . PHE A 1 87 ? -11.419 -8.849 9.983 1.00 93.81 87 PHE A C 1
ATOM 669 O O . PHE A 1 87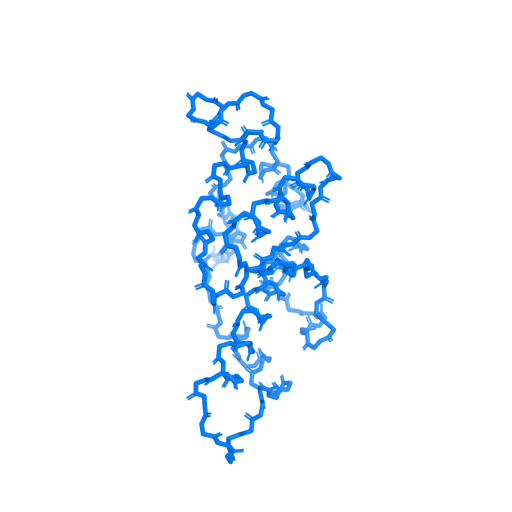 ? -12.501 -9.050 10.525 1.00 93.81 87 PHE A O 1
ATOM 676 N N . LEU A 1 88 ? -10.457 -9.774 9.940 1.00 93.75 88 LEU A N 1
ATOM 677 C CA . LEU A 1 88 ? -10.624 -11.117 10.499 1.00 93.75 88 LEU A CA 1
ATOM 678 C C . LEU A 1 88 ? -10.826 -11.085 12.017 1.00 93.75 88 LEU A C 1
ATOM 680 O O . LEU A 1 88 ? -11.734 -11.736 12.506 1.00 93.75 88 LEU A O 1
ATOM 684 N N . GLU A 1 89 ? -10.074 -10.265 12.753 1.00 90.94 89 GLU A N 1
ATOM 685 C CA . GLU A 1 89 ? -10.262 -10.073 14.202 1.00 90.94 89 GLU A CA 1
ATOM 686 C C . GLU A 1 89 ? -11.686 -9.636 14.575 1.00 90.94 89 GLU A C 1
ATOM 688 O O . GLU A 1 89 ? -12.150 -9.916 15.678 1.00 90.94 89 GLU A O 1
ATOM 693 N N . LYS A 1 90 ? -12.367 -8.908 13.685 1.00 90.00 90 LYS A N 1
ATOM 694 C CA . LYS A 1 90 ? -13.707 -8.377 13.936 1.00 90.00 90 LYS A CA 1
ATOM 695 C C . LYS A 1 90 ? -14.820 -9.332 13.501 1.00 90.00 90 LYS A C 1
ATOM 697 O O . LYS A 1 90 ? -15.871 -9.357 14.135 1.00 90.00 90 LYS A O 1
ATOM 702 N N . GLU A 1 91 ? -14.622 -10.041 12.394 1.00 90.38 91 GLU A N 1
ATOM 703 C CA . GLU A 1 91 ? -15.688 -10.789 11.720 1.00 90.38 91 GLU A CA 1
ATOM 704 C C . GLU A 1 91 ? -15.543 -12.315 11.854 1.00 90.38 91 GLU A C 1
ATOM 706 O O . GLU A 1 91 ? -16.518 -13.034 11.631 1.00 90.38 91 GLU A O 1
ATOM 711 N N . ALA A 1 92 ? -14.354 -12.829 12.192 1.00 88.19 92 ALA A N 1
ATOM 712 C CA . ALA A 1 92 ? -14.139 -14.264 12.359 1.00 88.19 92 ALA A CA 1
ATOM 713 C C . ALA A 1 92 ? -14.737 -14.775 13.688 1.00 88.19 92 ALA A C 1
ATOM 715 O O . ALA A 1 92 ? -14.775 -14.033 14.674 1.00 88.19 92 ALA A O 1
ATOM 716 N N . PRO A 1 93 ? -15.209 -16.036 13.742 1.00 85.50 93 PRO A N 1
ATOM 717 C CA . PRO A 1 93 ? -15.626 -16.672 14.992 1.00 85.50 93 PRO A CA 1
ATOM 718 C C . PRO A 1 93 ? -14.500 -16.682 16.038 1.00 85.50 93 PRO A C 1
ATOM 720 O O . PRO A 1 93 ? -13.331 -16.767 15.677 1.00 85.50 93 PRO A O 1
ATOM 723 N N . GLU A 1 94 ? -14.844 -16.676 17.332 1.00 78.38 94 GLU A N 1
ATOM 724 C CA . GLU A 1 94 ? -13.853 -16.652 18.431 1.00 78.38 94 GLU A CA 1
ATOM 725 C C . GLU A 1 94 ? -12.861 -17.831 18.403 1.00 78.38 94 GLU A C 1
ATOM 727 O O . GLU A 1 94 ? -11.739 -17.701 18.890 1.00 78.38 94 GLU A O 1
ATOM 732 N N . ASP A 1 95 ? -13.258 -18.959 17.809 1.00 79.75 95 ASP A N 1
ATOM 733 C CA . ASP A 1 95 ? -12.439 -20.170 17.693 1.00 79.75 95 ASP A CA 1
ATOM 734 C C . ASP A 1 95 ? -11.516 -20.179 16.461 1.00 79.75 95 ASP A C 1
ATOM 736 O O . ASP A 1 95 ? -10.750 -21.129 16.272 1.00 79.75 95 ASP A O 1
ATOM 740 N N . ASP A 1 96 ? -11.597 -19.164 15.595 1.00 83.44 96 ASP A N 1
ATOM 741 C CA . ASP A 1 96 ? -10.803 -19.122 14.372 1.00 83.44 96 ASP A CA 1
ATOM 742 C C . ASP A 1 96 ? -9.368 -18.662 14.650 1.00 83.44 96 ASP A C 1
ATOM 744 O O . ASP A 1 96 ? -9.091 -17.788 15.479 1.00 83.44 96 ASP A O 1
ATOM 748 N N . THR A 1 97 ? -8.415 -19.271 13.952 1.00 79.88 97 THR A N 1
ATOM 749 C CA . THR A 1 97 ? -6.999 -18.973 14.172 1.00 79.88 97 THR A CA 1
ATOM 750 C C . THR A 1 97 ? -6.581 -17.713 13.414 1.00 79.88 97 THR A C 1
ATOM 752 O O . THR A 1 97 ? -6.909 -17.581 12.233 1.00 79.88 97 THR A O 1
ATOM 755 N N . PRO A 1 98 ? -5.789 -16.810 14.026 1.00 88.56 98 PRO A N 1
ATOM 756 C CA . PRO A 1 98 ? -5.203 -15.680 13.312 1.00 88.56 98 PRO A CA 1
ATOM 757 C C . PRO A 1 98 ? -4.372 -16.131 12.105 1.00 88.56 98 PRO A C 1
ATOM 759 O O . PRO A 1 98 ? -3.798 -17.221 12.119 1.00 88.56 98 PRO A O 1
ATOM 762 N N . LEU A 1 99 ? -4.231 -15.253 11.103 1.00 92.38 99 LEU A N 1
ATOM 763 C CA . LEU A 1 99 ? -3.398 -15.508 9.920 1.00 92.38 99 LEU A CA 1
ATOM 764 C C . LEU A 1 99 ? -1.989 -15.960 10.320 1.00 92.38 99 LEU A C 1
ATOM 766 O O . LEU A 1 99 ? -1.214 -15.187 10.896 1.00 92.38 99 LEU A O 1
ATOM 770 N N . SER A 1 100 ? -1.647 -17.198 9.973 1.00 94.44 100 SER A N 1
ATOM 771 C CA . SER A 1 100 ? -0.326 -17.753 10.228 1.00 94.44 100 SER A CA 1
ATOM 772 C C . SER A 1 100 ? 0.695 -17.241 9.207 1.00 94.44 100 SER A C 1
ATOM 774 O O . SER A 1 100 ? 0.356 -16.776 8.117 1.00 94.44 100 SER A O 1
ATOM 776 N N . ILE A 1 101 ? 1.986 -17.385 9.522 1.00 94.31 101 ILE A N 1
ATOM 777 C CA . ILE A 1 101 ? 3.075 -17.091 8.572 1.00 94.31 101 ILE A CA 1
ATOM 778 C C . ILE A 1 101 ? 2.930 -17.935 7.292 1.00 94.31 101 ILE A C 1
ATOM 780 O O . ILE A 1 101 ? 3.239 -17.463 6.199 1.00 94.31 101 ILE A O 1
ATOM 784 N N . SER A 1 102 ? 2.429 -19.169 7.418 1.00 95.00 102 SER A N 1
ATOM 785 C CA . SER A 1 102 ? 2.193 -20.061 6.280 1.00 95.00 102 SER A CA 1
ATOM 786 C C . SER A 1 102 ? 1.100 -19.522 5.357 1.00 95.00 102 SER A C 1
ATOM 788 O O . SER A 1 102 ? 1.295 -19.499 4.143 1.00 95.00 102 SER A O 1
ATOM 790 N N . ASP A 1 103 ? -0.009 -19.028 5.918 1.00 95.25 103 ASP A N 1
ATOM 791 C CA . ASP A 1 103 ? -1.108 -18.444 5.137 1.00 95.25 103 ASP A CA 1
ATOM 792 C C . ASP A 1 103 ? -0.627 -17.219 4.360 1.00 95.25 103 ASP A C 1
ATOM 794 O O . ASP A 1 103 ? -0.898 -17.078 3.168 1.00 95.25 103 ASP A O 1
ATOM 798 N N . ILE A 1 104 ? 0.156 -16.366 5.025 1.00 96.31 104 ILE A N 1
ATOM 799 C CA . ILE A 1 104 ? 0.729 -15.151 4.440 1.00 96.31 104 ILE A CA 1
ATOM 800 C C . ILE A 1 104 ? 1.688 -15.505 3.298 1.00 96.31 104 ILE A C 1
ATOM 802 O O . ILE A 1 104 ? 1.561 -14.961 2.202 1.00 96.31 104 ILE A O 1
ATOM 806 N N . SER A 1 105 ? 2.618 -16.440 3.520 1.00 95.06 105 SER A N 1
ATOM 807 C CA . SER A 1 105 ? 3.571 -16.866 2.489 1.00 95.06 105 SER A CA 1
ATOM 808 C C . SER A 1 105 ? 2.857 -17.468 1.279 1.00 95.06 105 SER A C 1
ATOM 810 O O . SER A 1 105 ? 3.117 -17.062 0.150 1.00 95.06 105 SER A O 1
ATOM 812 N N . GLN A 1 106 ? 1.905 -18.381 1.503 1.00 95.25 106 GLN A N 1
ATOM 813 C CA . GLN A 1 106 ? 1.144 -19.008 0.421 1.00 95.25 106 GLN A CA 1
ATOM 814 C C . GLN A 1 106 ? 0.305 -17.997 -0.367 1.00 95.25 106 GLN A C 1
ATOM 816 O O . GLN A 1 106 ? 0.189 -18.116 -1.588 1.00 95.25 106 GLN A O 1
ATOM 821 N N . ALA A 1 107 ? -0.287 -17.009 0.309 1.00 95.25 107 ALA A N 1
ATOM 822 C CA . ALA A 1 107 ? -1.039 -15.949 -0.350 1.00 95.25 107 ALA A CA 1
ATOM 823 C C . ALA A 1 107 ? -0.137 -15.107 -1.261 1.00 95.25 107 ALA A C 1
ATOM 825 O O . ALA A 1 107 ? -0.517 -14.816 -2.391 1.00 95.25 107 ALA A O 1
ATOM 826 N N . ILE A 1 108 ? 1.066 -14.760 -0.800 1.00 95.06 108 ILE A N 1
ATOM 827 C CA . ILE A 1 108 ? 2.030 -13.959 -1.565 1.00 95.06 108 ILE A CA 1
ATOM 828 C C . ILE A 1 108 ? 2.568 -14.738 -2.765 1.00 95.06 108 ILE A C 1
ATOM 830 O O . ILE A 1 108 ? 2.659 -14.175 -3.851 1.00 95.06 108 ILE A O 1
ATOM 834 N N . ASP A 1 109 ? 2.848 -16.032 -2.606 1.00 92.31 109 ASP A N 1
ATOM 835 C CA . ASP A 1 109 ? 3.325 -16.885 -3.702 1.00 92.31 109 ASP A CA 1
ATOM 836 C C . ASP A 1 109 ? 2.278 -17.052 -4.814 1.00 92.31 109 ASP A C 1
ATOM 838 O O . ASP A 1 109 ? 2.621 -17.202 -5.986 1.00 92.31 109 ASP A O 1
ATOM 842 N N . ARG A 1 110 ? 0.987 -17.019 -4.460 1.00 92.69 110 ARG A N 1
ATOM 843 C CA . ARG A 1 110 ? -0.134 -17.138 -5.410 1.00 92.69 110 ARG A CA 1
ATOM 844 C C . ARG A 1 110 ? -0.637 -15.799 -5.935 1.00 92.69 110 ARG A C 1
ATOM 846 O O . ARG A 1 110 ? -1.400 -15.773 -6.902 1.00 92.69 110 ARG A O 1
ATOM 853 N N . PHE A 1 111 ? -0.275 -14.702 -5.283 1.00 92.62 111 PHE A N 1
ATOM 854 C CA . PHE A 1 111 ? -0.681 -13.367 -5.685 1.00 92.62 111 PHE A CA 1
ATOM 855 C C . PHE A 1 111 ? -0.095 -13.034 -7.057 1.00 92.62 111 PHE A C 1
ATOM 857 O O . PHE A 1 111 ? 1.021 -13.425 -7.374 1.00 92.62 111 PHE A O 1
ATOM 864 N N . SER A 1 112 ? -0.837 -12.295 -7.876 1.00 89.88 112 SER A N 1
ATOM 865 C CA . SER A 1 112 ? -0.339 -11.734 -9.128 1.00 89.88 112 SER A CA 1
ATOM 866 C C . SER A 1 112 ? -1.009 -10.390 -9.370 1.00 89.88 112 SER A C 1
ATOM 868 O O . SER A 1 112 ? -2.217 -10.253 -9.169 1.00 89.88 112 SER A O 1
ATOM 870 N N . TRP A 1 113 ? -0.228 -9.407 -9.822 1.00 91.44 113 TRP A N 1
ATOM 871 C CA . TRP A 1 113 ? -0.730 -8.092 -10.208 1.00 91.44 113 TRP A CA 1
ATOM 872 C C . TRP A 1 113 ? -0.285 -7.747 -11.633 1.00 91.44 113 TRP A C 1
ATOM 874 O O . TRP A 1 113 ? 0.750 -7.108 -11.826 1.00 91.44 113 TRP A O 1
ATOM 884 N N . PRO A 1 114 ? -1.061 -8.148 -12.656 1.00 93.50 114 PRO A N 1
ATOM 885 C CA . PRO A 1 114 ? -0.738 -7.822 -14.039 1.00 93.50 114 PRO A CA 1
ATOM 886 C C . PRO A 1 114 ? -0.560 -6.310 -14.247 1.00 93.50 114 PRO A C 1
ATOM 888 O O . PRO A 1 114 ? -1.364 -5.507 -13.766 1.00 93.50 114 PRO A O 1
ATOM 891 N N . GLY A 1 115 ? 0.501 -5.925 -14.957 1.00 92.81 115 GLY A N 1
ATOM 892 C CA . GLY A 1 115 ? 0.851 -4.533 -15.245 1.00 92.81 115 GLY A CA 1
ATOM 893 C C . GLY A 1 115 ? 1.474 -3.748 -14.081 1.00 92.81 115 GLY A C 1
ATOM 894 O O . GLY A 1 115 ? 1.552 -2.520 -14.169 1.00 92.81 115 GLY A O 1
ATOM 895 N N . ARG A 1 116 ? 1.891 -4.413 -12.994 1.00 93.50 116 ARG A N 1
ATOM 896 C CA . ARG A 1 116 ? 2.635 -3.800 -11.880 1.00 93.50 116 ARG A CA 1
ATOM 897 C C . ARG A 1 116 ? 3.912 -4.570 -11.599 1.00 93.50 116 ARG A C 1
ATOM 899 O O . ARG A 1 116 ? 3.839 -5.683 -11.087 1.00 93.50 116 ARG A O 1
ATOM 906 N N . PHE A 1 117 ? 5.053 -3.963 -11.919 1.00 93.00 117 PHE A N 1
ATOM 907 C CA . PHE A 1 117 ? 6.378 -4.577 -11.809 1.00 93.00 117 PHE A CA 1
ATOM 908 C C . PHE A 1 117 ? 6.399 -6.008 -12.375 1.00 93.00 117 PHE A C 1
ATOM 910 O O . PHE A 1 117 ? 6.948 -6.937 -11.783 1.00 93.00 117 PHE A O 1
ATOM 917 N N . GLN A 1 118 ? 5.727 -6.200 -13.513 1.00 93.38 118 GLN A N 1
ATOM 918 C CA . GLN A 1 118 ? 5.509 -7.515 -14.095 1.00 93.38 118 GLN A CA 1
ATOM 919 C C . GLN A 1 118 ? 6.632 -7.843 -15.079 1.00 93.38 118 GLN A C 1
ATOM 921 O O . GLN A 1 118 ? 6.778 -7.178 -16.104 1.00 93.38 118 GLN A O 1
ATOM 926 N N . LEU A 1 119 ? 7.378 -8.908 -14.788 1.00 91.94 119 LEU A N 1
ATOM 927 C CA . LEU A 1 119 ? 8.356 -9.499 -15.697 1.00 91.94 119 LEU A CA 1
ATOM 928 C C . LEU A 1 119 ? 7.704 -10.641 -16.489 1.00 91.94 119 LEU A C 1
ATOM 930 O O . LEU A 1 119 ? 7.145 -11.564 -15.896 1.00 91.94 119 LEU A O 1
ATOM 934 N N . ILE A 1 120 ? 7.777 -10.582 -17.817 1.00 93.19 120 ILE A N 1
ATOM 935 C CA . ILE A 1 120 ? 7.357 -11.665 -18.714 1.00 93.19 120 ILE A CA 1
ATOM 936 C C . ILE A 1 120 ? 8.580 -12.129 -19.500 1.00 93.19 120 ILE A C 1
ATOM 938 O O . ILE A 1 120 ? 9.178 -11.352 -20.242 1.00 93.19 120 ILE A O 1
ATOM 942 N N . GLU A 1 121 ? 8.941 -13.399 -19.346 1.00 94.44 121 GLU A N 1
ATOM 943 C CA . GLU A 1 121 ? 10.034 -14.023 -20.091 1.00 94.44 121 GLU A CA 1
ATOM 944 C C . GLU A 1 121 ? 9.480 -14.766 -21.308 1.00 94.44 121 GLU A C 1
ATOM 946 O O . GLU A 1 121 ? 8.640 -15.658 -21.185 1.00 94.44 121 GLU A O 1
ATOM 951 N N . GLU A 1 122 ? 9.952 -14.394 -22.495 1.00 95.75 122 GLU A N 1
ATOM 952 C CA . GLU A 1 122 ? 9.535 -14.977 -23.767 1.00 95.75 122 GLU A CA 1
ATOM 953 C C . GLU A 1 122 ? 10.767 -15.284 -24.629 1.00 95.75 122 GLU A C 1
ATOM 955 O O . GLU A 1 122 ? 11.312 -14.434 -2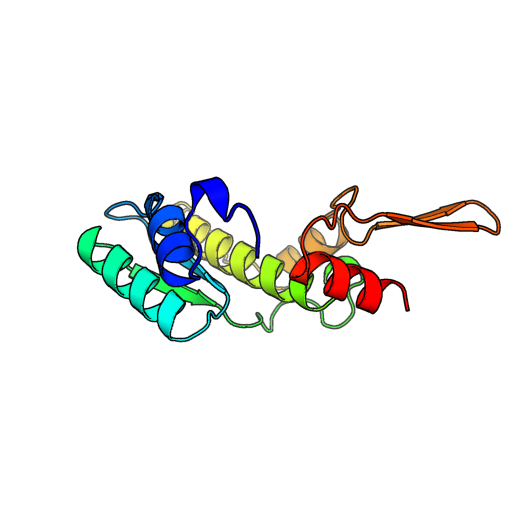5.338 1.00 95.75 122 GLU A O 1
ATOM 960 N N . GLY A 1 123 ? 11.242 -16.529 -24.548 1.00 95.19 123 GLY A N 1
ATOM 961 C CA . GLY A 1 123 ? 12.452 -16.965 -25.243 1.00 95.19 123 GLY A CA 1
ATOM 962 C C . GLY A 1 123 ? 13.686 -16.209 -24.748 1.00 95.19 123 GLY A C 1
ATOM 963 O O . GLY A 1 123 ? 14.074 -16.339 -23.593 1.00 95.19 123 GLY A O 1
ATOM 964 N N . SER A 1 124 ? 14.317 -15.436 -25.633 1.00 96.12 124 SER A N 1
ATOM 965 C CA . SER A 1 124 ? 15.469 -14.585 -25.301 1.00 96.12 124 SER A CA 1
ATOM 966 C C . SER A 1 124 ? 15.083 -13.175 -24.840 1.00 96.12 124 SER A C 1
ATOM 968 O O . SER A 1 124 ? 15.971 -12.348 -24.641 1.00 96.12 124 SER A O 1
ATOM 970 N N . PHE A 1 125 ? 13.788 -12.868 -24.743 1.00 95.69 125 PHE A N 1
ATOM 971 C CA . PHE A 1 125 ? 13.295 -11.543 -24.384 1.00 95.69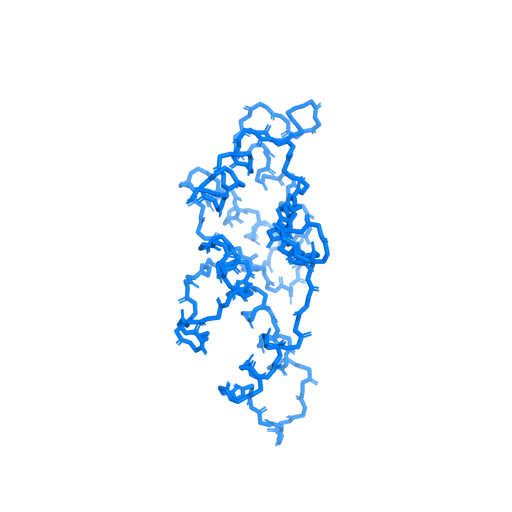 125 PHE A CA 1
ATOM 972 C C . PHE A 1 125 ? 12.745 -11.524 -22.961 1.00 95.69 125 PHE A C 1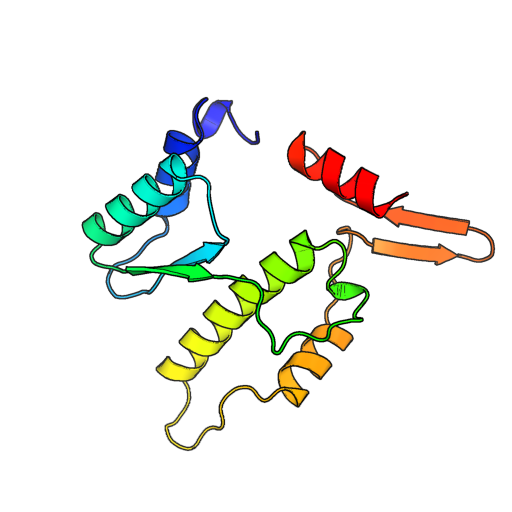
ATOM 974 O O . PHE A 1 125 ? 11.993 -12.407 -22.553 1.00 95.69 125 PHE A O 1
ATOM 981 N N . SER A 1 126 ? 13.084 -10.462 -22.239 1.00 95.12 126 SER A N 1
ATOM 982 C CA . SER A 1 126 ? 12.495 -10.119 -20.950 1.00 95.12 126 SER A CA 1
ATOM 983 C C . SER A 1 126 ? 11.697 -8.832 -21.123 1.00 95.12 126 SER A C 1
ATOM 985 O O . SER A 1 126 ? 12.263 -7.772 -21.393 1.00 95.12 126 SER A O 1
ATOM 987 N N . TRP A 1 127 ? 10.377 -8.925 -20.998 1.00 94.94 127 TRP A N 1
ATOM 988 C CA . TRP A 1 127 ? 9.466 -7.789 -21.070 1.00 94.94 127 TRP A CA 1
ATOM 989 C C . TRP A 1 127 ? 9.160 -7.284 -19.661 1.00 94.94 127 TRP A C 1
ATOM 991 O O . TRP A 1 127 ? 8.708 -8.046 -18.808 1.00 94.94 127 TRP A O 1
ATOM 1001 N N . PHE A 1 128 ? 9.365 -5.990 -19.436 1.00 94.38 128 PHE A N 1
ATOM 1002 C CA . PHE A 1 128 ? 9.100 -5.322 -18.164 1.00 94.38 128 PHE A CA 1
ATOM 1003 C C . PHE A 1 128 ? 7.872 -4.426 -18.326 1.00 94.38 128 PHE A C 1
ATOM 1005 O O . PHE A 1 128 ? 7.901 -3.464 -19.095 1.00 94.38 128 PHE A O 1
ATOM 1012 N N . LEU A 1 129 ? 6.778 -4.756 -17.636 1.00 95.00 129 LEU A N 1
ATOM 1013 C CA . LEU A 1 129 ? 5.507 -4.044 -17.736 1.00 95.00 129 LEU A CA 1
ATOM 1014 C C . LEU A 1 129 ? 5.178 -3.354 -16.411 1.00 95.00 129 LEU A C 1
ATOM 1016 O O . LEU A 1 129 ? 5.000 -4.011 -15.384 1.00 95.00 129 LEU A O 1
ATOM 1020 N N . ASP A 1 130 ? 5.022 -2.031 -16.457 1.00 95.38 130 ASP A N 1
ATOM 1021 C CA . ASP A 1 130 ? 4.492 -1.250 -15.344 1.00 95.38 130 ASP A CA 1
ATOM 1022 C C . ASP A 1 130 ? 3.611 -0.093 -15.836 1.00 95.38 130 ASP A C 1
ATOM 1024 O O . ASP A 1 130 ? 3.948 0.612 -16.786 1.00 95.38 130 ASP A O 1
ATOM 1028 N N . GLY A 1 131 ? 2.466 0.114 -15.184 1.00 94.44 131 GLY A N 1
ATOM 1029 C CA . GLY A 1 131 ? 1.554 1.226 -15.467 1.00 94.44 131 GLY A CA 1
ATOM 1030 C C . GLY A 1 131 ? 1.913 2.543 -14.764 1.00 94.44 131 GLY A C 1
ATOM 1031 O O . GLY A 1 131 ? 0.995 3.254 -14.330 1.00 94.44 131 GLY A O 1
ATOM 1032 N N . ALA A 1 132 ? 3.185 2.812 -14.477 1.00 93.31 132 ALA A N 1
ATOM 1033 C CA . ALA A 1 132 ? 3.649 4.059 -13.878 1.00 93.31 132 ALA A CA 1
ATOM 1034 C C . ALA A 1 132 ? 3.324 5.243 -14.797 1.00 93.31 132 ALA A C 1
ATOM 1036 O O . ALA A 1 132 ? 3.574 5.206 -15.998 1.00 93.31 132 ALA A O 1
ATOM 1037 N N . HIS A 1 133 ? 2.735 6.295 -14.233 1.00 92.00 133 HIS A N 1
ATOM 1038 C CA . HIS A 1 133 ? 2.222 7.434 -15.011 1.00 92.00 133 HIS A CA 1
ATOM 1039 C C . HIS A 1 133 ? 2.317 8.776 -14.273 1.00 92.00 133 HIS A C 1
ATOM 1041 O O . HIS A 1 133 ? 1.779 9.780 -14.732 1.00 92.00 133 HIS A O 1
ATOM 1047 N N . ASN A 1 134 ? 3.009 8.808 -13.135 1.00 86.62 134 ASN A N 1
ATOM 1048 C CA . ASN A 1 134 ? 3.326 10.025 -12.391 1.00 86.62 134 ASN A CA 1
ATOM 1049 C C . ASN A 1 134 ? 4.791 10.004 -11.934 1.00 86.62 134 ASN A C 1
ATOM 1051 O O . ASN A 1 134 ? 5.378 8.926 -11.829 1.00 86.62 134 ASN A O 1
ATOM 1055 N N . ASP A 1 135 ? 5.355 11.173 -11.617 1.00 87.25 135 ASP A N 1
ATOM 1056 C CA . ASP A 1 135 ? 6.794 11.331 -11.340 1.00 87.25 135 ASP A CA 1
ATOM 1057 C C . ASP A 1 135 ? 7.331 10.327 -10.310 1.00 87.25 135 ASP A C 1
ATOM 1059 O O . ASP A 1 135 ? 8.371 9.712 -10.524 1.00 87.25 135 ASP A O 1
ATOM 1063 N N . MET A 1 136 ? 6.594 10.103 -9.215 1.00 86.44 136 MET A N 1
ATOM 1064 C CA . MET A 1 136 ? 7.026 9.180 -8.161 1.00 86.44 136 MET A CA 1
ATOM 1065 C C . MET A 1 136 ? 6.990 7.725 -8.635 1.00 86.44 136 MET A C 1
ATOM 1067 O O . MET A 1 136 ? 7.947 6.984 -8.428 1.00 86.44 136 MET A O 1
ATOM 1071 N N . SER A 1 137 ? 5.900 7.313 -9.288 1.00 89.50 137 SER A N 1
ATOM 1072 C CA . SER A 1 137 ? 5.755 5.948 -9.805 1.00 89.50 137 SER A CA 1
ATOM 1073 C C . SER A 1 137 ? 6.763 5.632 -10.910 1.00 89.50 137 SER A C 1
ATOM 1075 O O . SER A 1 137 ? 7.282 4.523 -10.944 1.00 89.50 137 SER A O 1
ATOM 1077 N N . ILE A 1 138 ? 7.088 6.607 -11.770 1.00 92.56 138 ILE A N 1
ATOM 1078 C CA . ILE A 1 138 ? 8.052 6.434 -12.864 1.00 92.56 138 ILE A CA 1
ATOM 1079 C C . ILE A 1 138 ? 9.448 6.183 -12.297 1.00 92.56 138 ILE A C 1
ATOM 1081 O O . ILE A 1 138 ? 10.131 5.277 -12.762 1.00 92.56 138 ILE A O 1
ATOM 1085 N N . VAL A 1 139 ? 9.849 6.922 -11.256 1.00 91.56 139 VAL A N 1
ATOM 1086 C CA . VAL A 1 139 ? 11.127 6.682 -10.568 1.00 91.56 139 VAL A CA 1
ATOM 1087 C C . VAL A 1 139 ? 11.182 5.261 -10.004 1.00 91.56 139 VAL A C 1
ATOM 1089 O O . VAL A 1 139 ? 12.172 4.568 -10.205 1.00 91.56 139 VAL A O 1
ATOM 1092 N N . LYS A 1 140 ? 10.106 4.782 -9.367 1.00 92.44 140 LYS A N 1
ATOM 1093 C CA . LYS A 1 140 ? 10.060 3.415 -8.820 1.00 92.44 140 LYS A CA 1
ATOM 1094 C C . LYS A 1 140 ? 10.050 2.325 -9.888 1.00 92.44 140 LYS A C 1
ATOM 1096 O O . LYS A 1 140 ? 10.687 1.295 -9.695 1.00 92.44 140 LYS A O 1
ATOM 1101 N N . ALA A 1 141 ? 9.379 2.549 -11.014 1.00 92.88 141 ALA A N 1
ATOM 1102 C CA . ALA A 1 141 ? 9.436 1.642 -12.158 1.00 92.88 141 ALA A CA 1
ATOM 1103 C C . ALA A 1 141 ? 10.843 1.593 -12.775 1.00 92.88 141 ALA A C 1
ATOM 1105 O O . ALA A 1 141 ? 11.327 0.511 -13.094 1.00 92.88 141 ALA A O 1
ATOM 1106 N N . ALA A 1 142 ? 11.522 2.739 -12.886 1.00 92.25 142 ALA A N 1
ATOM 1107 C CA . ALA A 1 142 ? 12.895 2.807 -13.380 1.00 92.25 142 ALA A CA 1
ATOM 1108 C C . ALA A 1 142 ? 13.892 2.116 -12.433 1.00 92.25 142 ALA A C 1
ATOM 1110 O O . ALA A 1 142 ? 14.731 1.358 -12.901 1.00 92.25 142 ALA A O 1
ATOM 1111 N N . GLU A 1 143 ? 13.772 2.324 -11.115 1.00 91.00 143 GLU A N 1
ATOM 1112 C CA . GLU A 1 143 ? 14.574 1.620 -10.097 1.00 91.00 143 GLU A CA 1
ATOM 1113 C C . GLU A 1 143 ? 14.391 0.096 -10.152 1.00 91.00 143 GLU A C 1
ATOM 1115 O O . GLU A 1 143 ? 15.330 -0.635 -9.873 1.00 91.00 143 GLU A O 1
ATOM 1120 N N . TRP A 1 144 ? 13.190 -0.389 -10.481 1.00 91.50 144 TRP A N 1
ATOM 1121 C CA . TRP A 1 144 ? 12.919 -1.823 -10.622 1.00 91.50 144 TRP A CA 1
ATOM 1122 C C . TRP A 1 144 ? 13.469 -2.422 -11.923 1.00 91.50 144 TRP A C 1
ATOM 1124 O O . TRP A 1 144 ? 13.796 -3.606 -11.959 1.00 91.50 144 TRP A O 1
ATOM 1134 N N . PHE A 1 145 ? 13.532 -1.624 -12.990 1.00 89.31 145 PHE A N 1
ATOM 1135 C CA . PHE A 1 145 ? 14.015 -2.065 -14.297 1.00 89.31 145 PHE A CA 1
ATOM 1136 C C . PHE A 1 145 ? 15.540 -2.260 -14.349 1.00 89.31 145 PHE A C 1
ATOM 1138 O O . PHE A 1 145 ? 16.011 -3.101 -15.114 1.00 89.31 145 PHE A O 1
ATOM 1145 N N . ILE A 1 146 ? 16.294 -1.458 -13.587 1.00 80.25 146 ILE A N 1
ATOM 1146 C CA . ILE A 1 146 ? 17.770 -1.448 -13.555 1.00 80.25 146 ILE A CA 1
ATOM 1147 C C . ILE A 1 146 ? 18.296 -2.541 -12.620 1.00 80.25 146 ILE A C 1
ATOM 1149 O O . ILE A 1 146 ? 19.259 -3.229 -13.030 1.00 80.25 146 ILE A O 1
#

Solvent-accessible surface area (backbone atoms only — not comparable to full-atom values): 8645 Å² total; per-residue (Å²): 112,77,60,46,96,80,37,44,90,46,65,44,44,37,32,49,59,64,45,64,75,62,38,65,86,42,77,42,78,38,59,78,62,59,68,67,33,44,51,38,41,47,53,45,20,55,77,36,60,30,49,66,46,72,41,62,75,51,85,72,56,70,90,86,46,72,79,36,46,56,69,69,38,36,44,52,49,22,40,51,47,55,53,51,50,56,49,44,74,70,72,51,61,94,88,59,78,74,90,45,61,65,57,50,45,55,49,53,75,70,54,82,56,89,49,52,77,30,77,46,81,56,91,96,42,78,45,81,37,59,76,55,84,37,67,65,45,41,52,53,51,50,66,64,72,108